Protein AF-A0A2G5BEL2-F1 (afdb_monomer_lite)

Secondary structure (DSSP, 8-state):
-HHHHHHHHHHHHHHHHHHHTSS-HHHHHHHHHHHHHHHHHHHHHHS--TTTTTT-HHHHSHHHHHHHHHHHHHHH--SSHHHHHHHHHHHHHHHHHHH-

pLDDT: mean 77.18, std 7.38, range [58.62, 89.56]

Organism: Coemansia reversa (strain ATCC 12441 / NRRL 1564) (NCBI:txid763665)

Structure (mmCIF, N/CA/C/O backbone):
data_AF-A0A2G5BEL2-F1
#
_entry.id   AF-A0A2G5BEL2-F1
#
loop_
_atom_site.group_PDB
_atom_site.id
_atom_site.type_symbol
_atom_site.label_atom_id
_atom_site.label_alt_id
_atom_site.label_comp_id
_atom_site.label_asym_id
_atom_site.label_entity_id
_atom_site.label_seq_id
_atom_site.pdbx_PDB_ins_code
_atom_site.Cartn_x
_atom_site.Cartn_y
_atom_site.Cartn_z
_atom_site.occupancy
_atom_site.B_iso_or_equiv
_atom_site.auth_seq_id
_atom_site.auth_comp_id
_atom_site.auth_asym_id
_atom_site.auth_atom_id
_atom_site.pdbx_PDB_model_num
ATOM 1 N N . PHE A 1 1 ? -12.715 -10.509 6.269 1.00 58.62 1 PHE A N 1
ATOM 2 C CA . PHE A 1 1 ? -12.057 -9.192 6.120 1.00 58.62 1 PHE A CA 1
ATOM 3 C C . PHE A 1 1 ? -10.574 -9.228 6.444 1.00 58.62 1 PHE A C 1
ATOM 5 O O . PHE A 1 1 ? -9.792 -8.831 5.591 1.00 58.62 1 PHE A O 1
ATOM 12 N N . ARG A 1 2 ? -10.165 -9.769 7.602 1.00 66.31 2 ARG A N 1
ATOM 13 C CA . ARG A 1 2 ? -8.740 -9.863 7.974 1.00 66.31 2 ARG A CA 1
ATOM 14 C C . ARG A 1 2 ? -7.872 -10.591 6.938 1.00 66.31 2 ARG A C 1
ATOM 16 O O . ARG A 1 2 ? -6.841 -10.097 6.500 1.00 66.31 2 ARG A O 1
ATOM 23 N N . LEU A 1 3 ? -8.365 -11.741 6.475 1.00 68.38 3 LEU A N 1
ATOM 24 C CA . LEU A 1 3 ? -7.668 -12.618 5.529 1.00 68.38 3 LEU A CA 1
ATOM 25 C C . LEU A 1 3 ? -7.477 -11.966 4.150 1.00 68.38 3 LEU A C 1
ATOM 27 O O . LEU A 1 3 ? -6.398 -12.043 3.578 1.00 68.38 3 LEU A O 1
ATOM 31 N N . THR A 1 4 ? -8.487 -11.255 3.644 1.00 70.12 4 THR A N 1
ATOM 32 C CA . THR A 1 4 ? -8.401 -10.562 2.351 1.00 70.12 4 THR A CA 1
ATOM 33 C C . THR A 1 4 ? -7.410 -9.399 2.396 1.00 70.12 4 THR A C 1
ATOM 35 O O . THR A 1 4 ? -6.641 -9.232 1.456 1.00 70.12 4 THR A O 1
ATOM 38 N N . ASN A 1 5 ? -7.356 -8.645 3.501 1.00 75.88 5 ASN A N 1
ATOM 39 C CA . ASN A 1 5 ? -6.356 -7.583 3.672 1.00 75.88 5 ASN A CA 1
ATOM 40 C C . ASN A 1 5 ? -4.934 -8.144 3.678 1.00 75.88 5 ASN A C 1
ATOM 42 O O . ASN A 1 5 ? -4.052 -7.589 3.029 1.00 75.88 5 ASN A O 1
ATOM 46 N N . LEU A 1 6 ? -4.729 -9.272 4.362 1.00 79.19 6 LEU A N 1
ATOM 47 C CA . LEU A 1 6 ? -3.438 -9.948 4.394 1.00 79.19 6 LEU A CA 1
ATOM 48 C C . LEU A 1 6 ? -3.016 -10.413 2.991 1.00 79.19 6 LEU A C 1
ATOM 50 O O . LEU A 1 6 ? -1.869 -10.216 2.602 1.00 79.19 6 LEU A O 1
ATOM 54 N N . VAL A 1 7 ? -3.951 -10.958 2.205 1.00 80.75 7 VAL A N 1
ATOM 55 C CA . VAL A 1 7 ? -3.699 -11.359 0.810 1.00 80.75 7 VAL A CA 1
ATOM 56 C C . VAL A 1 7 ? -3.273 -10.161 -0.041 1.00 80.75 7 VAL A C 1
ATOM 58 O O . VAL A 1 7 ? -2.282 -10.256 -0.761 1.00 80.75 7 VAL A O 1
ATOM 61 N N . VAL A 1 8 ? -3.964 -9.021 0.063 1.00 79.56 8 VAL A N 1
ATOM 62 C CA . VAL A 1 8 ? -3.600 -7.810 -0.693 1.00 79.56 8 VAL A CA 1
ATOM 63 C C . VAL A 1 8 ? -2.239 -7.266 -0.249 1.00 79.56 8 VAL A C 1
ATOM 65 O O . VAL A 1 8 ? -1.434 -6.876 -1.091 1.00 79.56 8 VAL A O 1
ATOM 68 N N . ALA A 1 9 ? -1.940 -7.282 1.050 1.00 82.62 9 ALA A N 1
ATOM 69 C CA . ALA A 1 9 ? -0.649 -6.830 1.562 1.00 82.62 9 ALA A CA 1
ATOM 70 C C . ALA A 1 9 ? 0.516 -7.714 1.087 1.00 82.62 9 ALA A C 1
ATOM 72 O O . ALA A 1 9 ? 1.560 -7.198 0.688 1.00 82.62 9 ALA A O 1
ATOM 73 N N . VAL A 1 10 ? 0.327 -9.036 1.048 1.00 84.06 10 VAL A N 1
ATOM 74 C CA . VAL A 1 10 ? 1.315 -9.962 0.473 1.00 84.06 10 VAL A CA 1
ATOM 75 C C . VAL A 1 10 ? 1.484 -9.710 -1.025 1.00 84.06 10 VAL A C 1
ATOM 77 O O . VAL A 1 10 ? 2.615 -9.666 -1.503 1.00 84.06 10 VAL A O 1
ATOM 80 N N . LEU A 1 11 ? 0.392 -9.483 -1.763 1.00 82.44 11 LEU A N 1
ATOM 81 C CA . LEU A 1 11 ? 0.454 -9.151 -3.190 1.00 82.44 11 LEU A CA 1
ATOM 82 C C . LEU A 1 11 ? 1.248 -7.864 -3.453 1.00 82.44 11 LEU A C 1
ATOM 84 O O . LEU A 1 11 ? 2.057 -7.858 -4.378 1.00 82.44 11 LEU A O 1
ATOM 88 N N . MET A 1 12 ? 1.086 -6.827 -2.620 1.00 81.56 12 MET A N 1
ATOM 89 C CA . MET A 1 12 ? 1.878 -5.589 -2.707 1.00 81.56 12 MET A CA 1
ATOM 90 C C . MET A 1 12 ? 3.379 -5.834 -2.478 1.00 81.56 12 MET A C 1
ATOM 92 O O . MET A 1 12 ? 4.226 -5.268 -3.163 1.00 81.56 12 MET A O 1
ATOM 96 N N . ILE A 1 13 ? 3.744 -6.702 -1.532 1.00 83.56 13 ILE A N 1
ATOM 97 C CA . ILE A 1 13 ? 5.159 -7.021 -1.277 1.00 83.56 13 ILE A CA 1
ATOM 98 C C . ILE A 1 13 ? 5.746 -7.834 -2.437 1.00 83.56 13 ILE A C 1
ATOM 100 O O . ILE A 1 13 ? 6.879 -7.598 -2.858 1.00 83.56 13 ILE A O 1
ATOM 104 N N . VAL A 1 14 ? 4.975 -8.777 -2.984 1.00 83.00 14 VAL A N 1
ATOM 105 C CA . VAL A 1 14 ? 5.398 -9.579 -4.139 1.00 83.00 14 VAL A CA 1
ATOM 106 C C . VAL A 1 14 ? 5.583 -8.700 -5.376 1.00 83.00 14 VAL A C 1
ATOM 108 O O . VAL A 1 14 ? 6.594 -8.850 -6.064 1.00 83.00 14 VAL A O 1
ATOM 111 N N . SER A 1 15 ? 4.671 -7.759 -5.650 1.00 76.19 15 SER A N 1
ATOM 112 C CA . SER A 1 15 ? 4.820 -6.827 -6.774 1.00 76.19 15 SER A CA 1
ATOM 113 C C . SER A 1 15 ? 6.069 -5.957 -6.630 1.00 76.19 15 SER A C 1
ATOM 115 O O . SER A 1 15 ? 6.818 -5.808 -7.601 1.00 76.19 15 SER A O 1
ATOM 117 N N . ALA A 1 16 ? 6.376 -5.495 -5.418 1.00 78.88 16 ALA A N 1
ATOM 118 C CA . ALA A 1 16 ? 7.544 -4.665 -5.153 1.00 78.88 16 ALA A CA 1
ATOM 119 C C . ALA A 1 16 ? 8.884 -5.349 -5.466 1.00 78.88 16 ALA A C 1
ATOM 121 O O . ALA A 1 16 ? 9.799 -4.710 -5.994 1.00 78.88 16 ALA A O 1
ATOM 122 N N . ILE A 1 17 ? 9.000 -6.654 -5.192 1.00 76.31 17 ILE A N 1
ATOM 123 C CA . ILE A 1 17 ? 10.206 -7.438 -5.514 1.00 76.31 17 ILE A CA 1
ATOM 124 C C . ILE A 1 17 ? 10.450 -7.434 -7.026 1.00 76.31 17 ILE A C 1
ATOM 126 O O . ILE A 1 17 ? 11.589 -7.297 -7.476 1.00 76.31 17 ILE A O 1
ATOM 130 N N . VAL A 1 18 ? 9.383 -7.511 -7.826 1.00 71.81 18 VAL A N 1
ATOM 131 C CA . VAL A 1 18 ? 9.499 -7.414 -9.284 1.00 71.81 18 VAL A CA 1
ATOM 132 C C . VAL A 1 18 ? 9.914 -5.995 -9.691 1.00 71.81 18 VAL A C 1
ATOM 134 O O . VAL A 1 18 ? 10.755 -5.850 -10.581 1.00 71.81 18 VAL A O 1
ATOM 137 N N . PHE A 1 19 ? 9.427 -4.952 -9.003 1.00 69.88 19 PHE A N 1
ATOM 138 C CA . PHE A 1 19 ? 9.833 -3.566 -9.273 1.00 69.88 19 PHE A CA 1
ATOM 139 C C . PHE A 1 19 ? 11.312 -3.278 -9.066 1.00 69.88 19 PHE A C 1
ATOM 141 O O . PHE A 1 19 ? 11.901 -2.519 -9.844 1.00 69.88 19 PHE A O 1
ATOM 148 N N . PHE A 1 20 ? 11.927 -3.953 -8.100 1.00 65.75 20 PHE A N 1
ATOM 149 C CA . PHE A 1 20 ? 13.351 -3.824 -7.810 1.00 65.75 20 PHE A CA 1
ATOM 150 C C . PHE A 1 20 ? 14.258 -4.342 -8.938 1.00 65.75 20 PHE A C 1
ATOM 152 O O . PHE A 1 20 ? 15.411 -3.936 -9.052 1.00 65.75 20 PHE A O 1
ATOM 159 N N . THR A 1 21 ? 13.734 -5.190 -9.828 1.00 67.19 21 THR A N 1
ATOM 160 C CA . THR A 1 21 ? 14.482 -5.713 -10.984 1.00 67.19 21 THR A CA 1
ATOM 161 C C . THR A 1 21 ? 14.552 -4.740 -12.173 1.00 67.19 21 THR A C 1
ATOM 163 O O . THR A 1 21 ? 15.138 -5.067 -13.208 1.00 67.19 21 THR A O 1
ATOM 166 N N . TRP A 1 22 ? 13.968 -3.536 -12.069 1.00 64.31 22 TRP A N 1
ATOM 167 C CA . TRP A 1 22 ? 13.955 -2.551 -13.157 1.00 64.31 22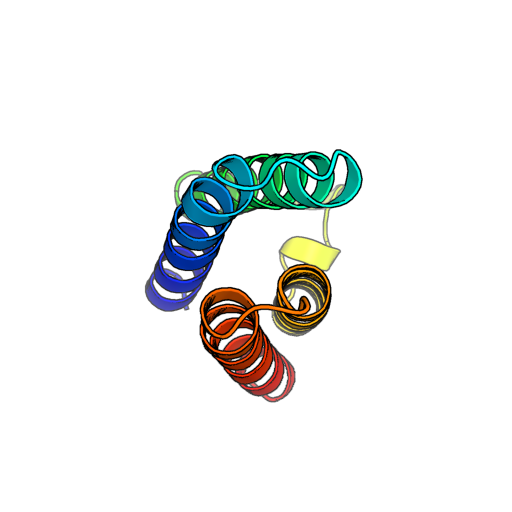 TRP A CA 1
ATOM 168 C C . TRP A 1 22 ? 14.885 -1.356 -12.919 1.00 64.31 22 TRP A C 1
ATOM 170 O O . TRP A 1 22 ? 14.778 -0.643 -11.932 1.00 64.31 22 TRP A O 1
ATOM 180 N N . SER A 1 23 ? 15.724 -1.065 -13.922 1.00 62.50 23 SER A N 1
ATOM 181 C CA . SER A 1 23 ? 16.744 0.003 -13.938 1.00 62.50 23 SER A CA 1
ATOM 182 C C . SER A 1 23 ? 16.199 1.448 -13.962 1.00 62.50 23 SER A C 1
ATOM 184 O O . SER A 1 23 ? 16.962 2.388 -14.172 1.00 62.50 23 SER A O 1
ATOM 186 N N . ASN A 1 24 ? 14.890 1.651 -13.776 1.00 77.62 24 ASN A N 1
ATOM 187 C CA . ASN A 1 24 ? 14.278 2.982 -13.761 1.00 77.62 24 ASN A CA 1
ATOM 188 C C . ASN A 1 24 ? 14.058 3.434 -12.319 1.00 77.62 24 ASN A C 1
ATOM 190 O O . ASN A 1 24 ? 13.255 2.840 -11.602 1.00 77.62 24 ASN A O 1
ATOM 194 N N . PHE A 1 25 ? 14.697 4.537 -11.928 1.00 77.56 25 PHE A N 1
ATOM 195 C CA . PHE A 1 25 ? 14.621 5.098 -10.575 1.00 77.56 25 PHE A CA 1
ATOM 196 C C . PHE A 1 25 ? 13.178 5.315 -10.084 1.00 77.56 25 PHE A C 1
ATOM 198 O O . PHE A 1 25 ? 12.846 4.968 -8.954 1.00 77.56 25 PHE A O 1
ATOM 205 N N . GLY A 1 26 ? 12.280 5.786 -10.958 1.00 81.06 26 GLY A N 1
ATOM 206 C CA . GLY A 1 26 ? 10.864 5.961 -10.612 1.00 81.06 26 GLY A CA 1
ATOM 207 C C . GLY A 1 26 ? 10.152 4.655 -10.235 1.00 81.06 26 GLY A C 1
ATOM 208 O O . GLY A 1 26 ? 9.302 4.649 -9.353 1.00 81.06 26 GLY A O 1
ATOM 209 N N . ARG A 1 27 ? 10.530 3.524 -10.842 1.00 79.00 27 ARG A N 1
ATOM 210 C CA . ARG A 1 27 ? 9.947 2.210 -10.523 1.00 79.00 27 ARG A CA 1
ATOM 211 C C . ARG A 1 27 ? 10.473 1.647 -9.214 1.00 79.00 27 ARG A C 1
ATOM 213 O O . ARG A 1 27 ? 9.711 1.038 -8.473 1.00 79.00 27 ARG A O 1
ATOM 220 N N . ILE A 1 28 ? 11.746 1.895 -8.925 1.00 81.50 28 ILE A N 1
ATOM 221 C CA . ILE A 1 28 ? 12.350 1.537 -7.642 1.00 81.50 28 ILE A CA 1
ATOM 222 C C . ILE A 1 28 ? 11.623 2.280 -6.514 1.00 81.50 28 ILE A C 1
ATOM 224 O O . ILE A 1 28 ? 11.259 1.659 -5.522 1.00 81.50 28 ILE A O 1
ATOM 228 N N . MET A 1 29 ? 11.318 3.570 -6.701 1.00 84.69 29 MET A N 1
ATOM 229 C CA . MET A 1 29 ? 10.530 4.348 -5.736 1.00 84.69 29 MET A CA 1
ATOM 230 C C . MET A 1 29 ? 9.137 3.757 -5.499 1.00 84.69 29 MET A C 1
ATOM 232 O O . MET A 1 29 ? 8.746 3.584 -4.348 1.00 84.69 29 MET A O 1
ATOM 236 N N . VAL A 1 30 ? 8.411 3.385 -6.559 1.00 84.44 30 VAL A N 1
ATOM 237 C CA . VAL A 1 30 ? 7.104 2.714 -6.421 1.00 84.44 30 VAL A CA 1
ATOM 238 C C . VAL A 1 30 ? 7.230 1.407 -5.633 1.00 84.44 30 VAL A C 1
ATOM 240 O O . VAL A 1 30 ? 6.447 1.183 -4.715 1.00 84.44 30 VAL A O 1
ATOM 243 N N . GLY A 1 31 ? 8.251 0.592 -5.915 1.00 84.25 31 GLY A N 1
ATOM 244 C CA . GLY A 1 31 ? 8.509 -0.640 -5.162 1.00 84.25 31 GLY A CA 1
ATOM 245 C C . GLY A 1 31 ? 8.793 -0.391 -3.676 1.00 84.25 31 GLY A C 1
ATOM 246 O O . GLY A 1 31 ? 8.284 -1.109 -2.819 1.00 84.25 31 GLY A O 1
ATOM 247 N N . VAL A 1 32 ? 9.547 0.661 -3.339 1.00 87.06 32 VAL A N 1
ATOM 248 C CA . VAL A 1 32 ? 9.786 1.049 -1.938 1.00 87.06 32 VAL A CA 1
ATOM 249 C C . VAL A 1 32 ? 8.479 1.448 -1.246 1.00 87.06 32 VAL A C 1
ATOM 251 O O . VAL A 1 32 ? 8.226 0.998 -0.127 1.00 87.06 32 VAL A O 1
ATOM 254 N N . PHE A 1 33 ? 7.620 2.231 -1.905 1.00 86.25 33 PHE A N 1
ATOM 255 C CA . PHE A 1 33 ? 6.307 2.581 -1.356 1.00 86.25 33 PHE A CA 1
ATOM 256 C C . PHE A 1 33 ? 5.418 1.346 -1.160 1.00 86.25 33 PHE A C 1
ATOM 258 O O . PHE A 1 33 ? 4.811 1.208 -0.100 1.00 86.25 33 PHE A O 1
ATOM 265 N N . GLU A 1 34 ? 5.381 0.420 -2.121 1.00 86.19 34 GLU A N 1
ATOM 266 C CA . GLU A 1 34 ? 4.636 -0.841 -1.995 1.00 86.19 34 GLU A CA 1
ATOM 267 C C . GLU A 1 34 ? 5.098 -1.688 -0.803 1.00 86.19 34 GLU A C 1
ATOM 269 O O . GLU A 1 34 ? 4.257 -2.224 -0.082 1.00 86.19 34 GLU A O 1
ATOM 274 N N . ILE A 1 35 ? 6.406 -1.760 -0.531 1.00 88.25 35 ILE A N 1
ATOM 275 C CA . ILE A 1 35 ? 6.936 -2.487 0.636 1.00 88.25 35 ILE A CA 1
ATOM 276 C C . ILE A 1 35 ? 6.520 -1.806 1.937 1.00 88.25 35 ILE A C 1
ATOM 278 O O . ILE A 1 35 ? 6.010 -2.473 2.837 1.00 88.25 35 ILE A O 1
ATOM 282 N N . ILE A 1 36 ? 6.721 -0.490 2.046 1.00 89.56 36 ILE A N 1
ATOM 283 C CA . ILE A 1 36 ? 6.404 0.261 3.268 1.00 89.56 36 ILE A CA 1
ATOM 284 C C . ILE A 1 36 ? 4.915 0.127 3.590 1.00 89.56 36 ILE A C 1
ATOM 286 O O . ILE A 1 36 ? 4.550 -0.221 4.714 1.00 89.56 36 ILE A O 1
ATOM 290 N N . PHE A 1 37 ? 4.051 0.350 2.600 1.00 86.75 37 PHE A N 1
ATOM 291 C CA . PHE A 1 37 ? 2.609 0.262 2.792 1.00 86.75 37 PHE A CA 1
ATOM 292 C C . PHE A 1 37 ? 2.113 -1.177 2.960 1.00 86.75 37 PHE A C 1
ATOM 294 O O . PHE A 1 37 ? 1.201 -1.406 3.754 1.00 86.75 37 PHE A O 1
ATOM 301 N N . GLY A 1 38 ? 2.729 -2.156 2.295 1.00 86.69 38 GLY A N 1
ATOM 302 C CA . GLY A 1 38 ? 2.439 -3.575 2.503 1.00 86.69 38 GLY A CA 1
ATOM 303 C C . GLY A 1 38 ? 2.732 -4.013 3.940 1.00 86.69 38 GLY A C 1
ATOM 304 O O . GLY A 1 38 ? 1.870 -4.601 4.594 1.00 86.69 38 GLY A O 1
ATOM 305 N N . ILE A 1 39 ? 3.904 -3.654 4.474 1.00 87.25 39 ILE A N 1
ATOM 306 C CA . ILE A 1 39 ? 4.269 -3.919 5.874 1.00 87.25 39 ILE A CA 1
ATOM 307 C C . ILE A 1 39 ? 3.305 -3.204 6.820 1.00 87.25 39 ILE A C 1
ATOM 309 O O . ILE A 1 39 ? 2.801 -3.820 7.756 1.00 87.25 39 ILE A O 1
ATOM 313 N N . TRP A 1 40 ? 3.000 -1.932 6.560 1.00 85.06 40 TRP A N 1
ATOM 314 C CA . TRP A 1 40 ? 2.070 -1.154 7.379 1.00 85.06 40 TRP A CA 1
ATOM 315 C C . TRP A 1 40 ? 0.684 -1.808 7.464 1.00 85.06 40 TRP A C 1
ATOM 317 O O . TRP A 1 40 ? 0.109 -1.919 8.547 1.00 85.06 40 TRP A O 1
ATOM 327 N N . MET A 1 41 ? 0.168 -2.314 6.340 1.00 83.06 41 MET A N 1
ATOM 328 C CA . MET A 1 41 ? -1.110 -3.029 6.301 1.00 83.06 41 MET A CA 1
ATOM 329 C C . MET A 1 41 ? -1.072 -4.347 7.079 1.00 83.06 41 MET A C 1
ATOM 331 O O . MET A 1 41 ? -2.029 -4.657 7.787 1.00 83.06 41 MET A O 1
ATOM 335 N N . ILE A 1 42 ? 0.034 -5.096 7.008 1.00 83.94 42 ILE A N 1
ATOM 336 C CA . ILE A 1 42 ? 0.228 -6.301 7.830 1.00 83.94 42 ILE A CA 1
ATOM 337 C C . ILE A 1 42 ? 0.251 -5.933 9.316 1.00 83.94 42 ILE A C 1
ATOM 339 O O . ILE A 1 42 ? -0.385 -6.611 10.121 1.00 83.94 42 ILE A O 1
ATOM 343 N N . MET A 1 43 ? 0.945 -4.853 9.687 1.00 82.81 43 MET A N 1
ATOM 344 C CA . MET A 1 43 ? 1.032 -4.417 11.081 1.00 82.81 43 MET A CA 1
ATOM 345 C C . MET A 1 43 ? -0.329 -4.003 11.641 1.00 82.81 43 MET A C 1
ATOM 347 O O . MET A 1 43 ? -0.668 -4.435 12.736 1.00 82.81 43 MET A O 1
ATOM 351 N N . ILE A 1 44 ? -1.129 -3.234 10.897 1.00 78.88 44 ILE A N 1
ATOM 352 C CA . ILE A 1 44 ? -2.483 -2.838 11.329 1.00 78.88 44 ILE A CA 1
ATOM 353 C C . ILE A 1 44 ? -3.400 -4.051 11.530 1.00 78.88 44 ILE A C 1
ATOM 355 O O . ILE A 1 44 ? -4.302 -4.010 12.363 1.00 78.88 44 ILE A O 1
ATOM 359 N N . GLU A 1 45 ? -3.216 -5.112 10.746 1.00 78.94 45 GLU A N 1
ATOM 360 C CA . GLU A 1 45 ? -4.088 -6.286 10.792 1.00 78.94 45 GLU A CA 1
ATOM 361 C C . GLU A 1 45 ? -3.666 -7.304 11.863 1.00 78.94 45 GLU A C 1
ATOM 363 O O . GLU A 1 45 ? -4.523 -7.935 12.480 1.00 78.94 45 GLU A O 1
ATOM 368 N N . LEU A 1 46 ? -2.358 -7.474 12.091 1.00 78.88 46 LEU A N 1
ATOM 369 C CA . LEU A 1 46 ? -1.826 -8.394 13.106 1.00 78.88 46 LEU A CA 1
ATOM 370 C C . LEU A 1 46 ? -1.778 -7.776 14.503 1.00 78.88 46 LEU A C 1
ATOM 372 O O . LEU A 1 46 ? -1.902 -8.493 15.496 1.00 78.88 46 LEU A O 1
ATOM 376 N N . PHE A 1 47 ? -1.602 -6.461 14.588 1.00 73.81 47 PHE A N 1
ATOM 377 C CA . PHE A 1 47 ? -1.618 -5.730 15.841 1.00 73.81 47 PHE A CA 1
ATOM 378 C C . PHE A 1 47 ? -2.859 -4.841 15.852 1.00 73.81 47 PHE A C 1
ATOM 380 O O . PHE A 1 47 ? -2.893 -3.810 15.184 1.00 73.81 47 PHE A O 1
ATOM 387 N N . ASP A 1 48 ? -3.872 -5.214 16.637 1.00 68.06 48 ASP A N 1
ATOM 388 C CA . ASP A 1 48 ? -5.020 -4.347 16.930 1.00 68.06 48 ASP A CA 1
ATOM 389 C C . ASP A 1 48 ? -4.528 -3.142 17.771 1.00 68.06 48 ASP A C 1
ATOM 391 O O . ASP A 1 48 ? -4.635 -3.100 18.999 1.00 68.06 48 ASP A O 1
ATOM 395 N N . MET A 1 49 ? -3.910 -2.158 17.106 1.00 62.81 49 MET A N 1
ATOM 396 C CA . MET A 1 49 ? -3.331 -0.962 17.721 1.00 62.81 49 MET A CA 1
ATOM 397 C C . MET A 1 49 ? -4.419 0.081 17.987 1.00 62.81 49 MET A C 1
ATOM 399 O O . MET A 1 49 ? -4.516 1.104 17.308 1.00 62.81 49 MET A O 1
ATOM 403 N N . SER A 1 50 ? -5.235 -0.175 19.012 1.00 64.25 50 SER A N 1
ATOM 404 C CA . SER A 1 50 ? -6.344 0.694 19.445 1.00 64.25 50 SER A CA 1
ATOM 405 C C . SER A 1 50 ? -5.924 2.139 19.775 1.00 64.25 50 SER A C 1
ATOM 407 O O . SER A 1 50 ? -6.733 3.063 19.682 1.00 64.25 50 SER A O 1
ATOM 409 N N . TRP A 1 51 ? -4.647 2.358 20.087 1.00 67.62 51 TRP A N 1
ATOM 410 C CA . TRP A 1 51 ? -4.041 3.659 20.372 1.00 67.62 51 TRP A CA 1
ATOM 411 C C . TRP A 1 51 ? -3.749 4.504 19.116 1.00 67.62 51 TRP A C 1
ATOM 413 O O . TRP A 1 51 ? -3.703 5.728 19.210 1.00 67.62 51 TRP A O 1
ATOM 423 N N . PHE A 1 52 ? -3.618 3.887 17.933 1.00 66.31 52 PHE A N 1
ATOM 424 C CA . PHE A 1 52 ? -3.367 4.584 16.657 1.00 66.31 52 PHE A CA 1
ATOM 425 C C . PHE A 1 52 ? -4.642 4.909 15.864 1.00 66.31 52 PHE A C 1
ATOM 427 O O . PHE A 1 52 ? -4.623 5.739 14.950 1.00 66.31 52 PHE A O 1
ATOM 434 N N . THR A 1 53 ? -5.767 4.298 16.235 1.00 64.69 53 THR A N 1
ATOM 435 C CA . THR A 1 53 ? -7.085 4.470 15.606 1.00 64.69 53 THR A CA 1
ATOM 436 C C . THR A 1 53 ? -7.532 5.924 15.393 1.00 64.69 53 THR A C 1
ATOM 438 O O . THR A 1 53 ? -8.024 6.218 14.301 1.00 64.69 53 THR A O 1
ATOM 441 N N . PRO A 1 54 ? -7.367 6.860 16.354 1.00 67.44 54 PRO A N 1
ATOM 442 C CA . PRO A 1 54 ? -7.810 8.241 16.150 1.00 67.44 54 PRO A CA 1
ATOM 443 C C . PRO A 1 54 ? -6.962 9.013 15.129 1.00 67.44 54 PRO A C 1
ATOM 445 O O . PRO A 1 54 ? -7.465 9.956 14.526 1.00 67.44 54 PRO A O 1
ATOM 448 N N . TYR A 1 55 ? -5.713 8.607 14.882 1.00 69.19 55 TYR A N 1
ATOM 449 C CA . TYR A 1 55 ? -4.814 9.300 13.951 1.00 69.19 55 TYR A CA 1
ATOM 450 C C . TYR A 1 55 ? -4.979 8.848 12.497 1.00 69.19 55 TYR A C 1
ATOM 452 O O . TYR A 1 55 ? -4.652 9.598 11.581 1.00 69.19 55 TYR A O 1
ATOM 460 N N . VAL A 1 56 ? -5.491 7.635 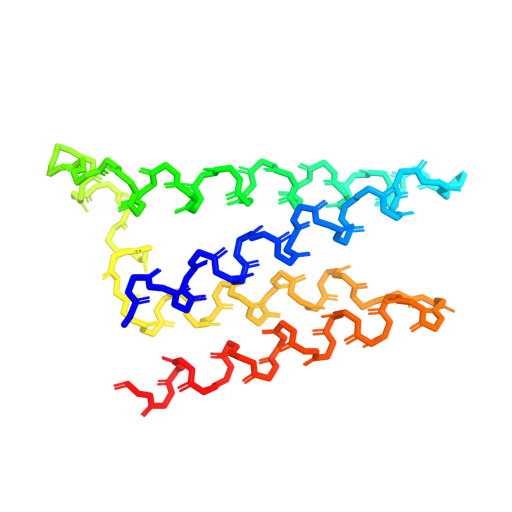12.261 1.00 65.88 56 VAL A N 1
ATOM 461 C CA . VAL A 1 56 ? -5.586 7.048 10.912 1.00 65.88 56 VAL A CA 1
ATOM 462 C C . VAL A 1 56 ? -6.980 6.479 10.648 1.00 65.88 56 VAL A C 1
ATOM 464 O O . VAL A 1 56 ? -7.137 5.375 10.131 1.00 65.88 56 VAL A O 1
ATOM 467 N N . GLN A 1 57 ? -8.024 7.245 10.975 1.00 68.69 57 GLN A N 1
ATOM 468 C CA . GLN A 1 57 ? -9.429 6.829 10.810 1.00 68.69 57 GLN A CA 1
ATOM 469 C C . GLN A 1 57 ? -9.757 6.351 9.380 1.00 68.69 57 GLN A C 1
ATOM 471 O O . GLN A 1 57 ? -10.584 5.458 9.177 1.00 68.69 57 GLN A O 1
ATOM 476 N N . PHE A 1 58 ? -9.045 6.890 8.386 1.00 72.94 58 PHE A N 1
ATOM 477 C CA . PHE A 1 58 ? -9.135 6.487 6.984 1.00 72.94 58 PHE A CA 1
ATOM 478 C C . PHE A 1 58 ? -8.743 5.019 6.750 1.00 72.94 58 PHE A C 1
ATOM 480 O O . PHE A 1 58 ? -9.468 4.293 6.073 1.00 72.94 58 PHE A O 1
ATOM 487 N N . MET A 1 59 ? -7.649 4.546 7.356 1.00 71.62 59 MET A N 1
ATOM 488 C CA . MET A 1 59 ? -7.197 3.158 7.208 1.00 71.62 59 MET A CA 1
ATOM 489 C C . MET A 1 59 ? -7.975 2.175 8.082 1.00 71.62 59 MET A C 1
ATOM 491 O O . MET A 1 59 ? -7.795 0.978 7.917 1.00 71.62 59 MET A O 1
ATOM 495 N N . PHE A 1 60 ? -8.845 2.614 8.992 1.00 65.44 60 PHE A N 1
ATOM 496 C CA . PHE A 1 60 ? -9.728 1.713 9.752 1.00 65.44 60 PHE A CA 1
ATOM 497 C C . PHE A 1 60 ? -11.125 1.575 9.129 1.00 65.44 60 PHE A C 1
ATOM 499 O O . PHE A 1 60 ? -11.872 0.666 9.485 1.00 65.44 60 PHE A O 1
ATOM 506 N N . THR A 1 61 ? -11.457 2.413 8.145 1.00 74.88 61 THR A N 1
ATOM 507 C CA . THR A 1 61 ? -12.736 2.363 7.428 1.00 74.88 61 THR A CA 1
ATOM 508 C C . THR A 1 61 ? -12.625 1.503 6.169 1.00 74.88 61 THR A C 1
ATOM 510 O O . THR A 1 61 ? -11.643 1.587 5.431 1.00 74.88 61 THR A O 1
ATOM 513 N N . TRP A 1 62 ? -13.657 0.705 5.878 1.00 69.88 62 TRP A N 1
ATOM 514 C CA . TRP A 1 62 ? -13.666 -0.242 4.753 1.00 69.88 62 TRP A CA 1
ATOM 515 C C . TRP A 1 62 ? -13.496 0.470 3.403 1.00 69.88 62 TRP A C 1
ATOM 517 O O . TRP A 1 62 ? -12.611 0.126 2.620 1.00 69.88 62 TRP A O 1
ATOM 527 N N . ARG A 1 63 ? -14.231 1.572 3.209 1.00 76.50 63 ARG A N 1
ATOM 528 C CA . ARG A 1 63 ? -14.126 2.436 2.023 1.00 76.50 63 ARG A CA 1
ATOM 529 C C . ARG A 1 63 ? -12.749 3.083 1.862 1.00 76.50 63 ARG A C 1
ATOM 531 O O . ARG A 1 63 ? -12.266 3.211 0.742 1.00 76.50 63 ARG A O 1
ATOM 538 N N . GLY A 1 64 ? -12.109 3.479 2.965 1.00 78.62 64 GLY A N 1
ATOM 539 C CA . GLY A 1 64 ? -10.787 4.108 2.928 1.00 78.62 64 GLY A CA 1
ATOM 540 C C . GLY A 1 64 ? -9.691 3.127 2.510 1.00 78.62 64 GLY A C 1
ATOM 541 O O . GLY A 1 64 ? -8.876 3.445 1.646 1.00 78.62 64 GLY A O 1
ATOM 542 N N . ARG A 1 65 ? -9.737 1.888 3.023 1.00 80.44 65 ARG A N 1
ATOM 543 C CA . ARG A 1 65 ? -8.848 0.793 2.585 1.00 80.44 65 ARG A CA 1
ATOM 544 C C . ARG A 1 65 ? -9.038 0.459 1.107 1.00 80.44 65 ARG A C 1
ATOM 546 O O . ARG A 1 65 ? -8.055 0.348 0.384 1.00 80.44 65 ARG A O 1
ATOM 553 N N . GLY A 1 66 ? -10.288 0.342 0.656 1.00 81.81 66 GLY A N 1
ATOM 554 C CA . GLY A 1 66 ? -10.596 0.075 -0.749 1.00 81.81 66 GLY A CA 1
ATOM 555 C C . GLY A 1 66 ? -10.027 1.143 -1.685 1.00 81.81 66 GLY A C 1
ATOM 556 O O . GLY A 1 66 ? -9.342 0.813 -2.652 1.00 81.81 66 GLY A O 1
ATOM 557 N N . LEU A 1 67 ? -10.210 2.425 -1.346 1.00 84.50 67 LEU A N 1
ATOM 558 C CA . LEU A 1 67 ? -9.642 3.541 -2.109 1.00 84.50 67 LEU A CA 1
ATOM 559 C C . LEU A 1 67 ? -8.105 3.505 -2.127 1.00 84.50 67 LEU A C 1
ATOM 561 O O . LEU A 1 67 ? -7.487 3.743 -3.164 1.00 84.50 67 LEU A O 1
ATOM 565 N N . PHE A 1 68 ? -7.491 3.167 -0.992 1.00 85.19 68 PHE A N 1
ATOM 566 C CA . PHE A 1 68 ? -6.044 3.024 -0.878 1.00 85.19 68 PHE A CA 1
ATOM 567 C C . PHE A 1 68 ? -5.501 1.898 -1.770 1.00 85.19 68 PHE A C 1
ATOM 569 O O . PHE A 1 68 ? -4.513 2.096 -2.472 1.00 85.19 68 PHE A O 1
ATOM 576 N N . TYR A 1 69 ? -6.171 0.743 -1.813 1.00 83.56 69 TYR A N 1
ATOM 577 C CA . TYR A 1 69 ? -5.784 -0.360 -2.695 1.00 83.56 69 TYR A CA 1
ATOM 578 C C . TYR A 1 69 ? -5.899 0.013 -4.174 1.00 83.56 69 TYR A C 1
ATOM 580 O O . TYR A 1 69 ? -4.994 -0.298 -4.944 1.00 83.56 69 TYR A O 1
ATOM 588 N N . VAL A 1 70 ? -6.957 0.728 -4.575 1.00 85.38 70 VAL A N 1
ATOM 589 C CA . VAL A 1 70 ? -7.085 1.232 -5.954 1.00 85.38 70 VAL A CA 1
ATOM 590 C C . VAL A 1 70 ? -5.935 2.179 -6.294 1.00 85.38 70 VAL A C 1
ATOM 592 O O . VAL A 1 70 ? -5.325 2.046 -7.352 1.00 85.38 70 VAL A O 1
ATOM 595 N N . PHE A 1 71 ? -5.595 3.097 -5.387 1.00 86.25 71 PHE A N 1
ATOM 596 C CA . PHE A 1 71 ? -4.478 4.018 -5.586 1.00 86.25 71 PHE A CA 1
ATOM 597 C C . PHE A 1 71 ? -3.141 3.281 -5.736 1.00 86.25 71 PHE A C 1
ATOM 599 O O . PHE A 1 71 ? -2.403 3.538 -6.687 1.00 86.25 71 PHE A O 1
ATOM 606 N N . MET A 1 72 ? -2.856 2.323 -4.850 1.00 83.69 72 MET A N 1
ATOM 607 C CA . MET A 1 72 ? -1.638 1.514 -4.922 1.00 83.69 72 MET A CA 1
ATOM 608 C C . MET A 1 72 ? -1.581 0.696 -6.211 1.00 83.69 72 MET A C 1
ATOM 610 O O . MET A 1 72 ? -0.578 0.747 -6.910 1.00 83.69 72 MET A O 1
ATOM 614 N N . GLY A 1 73 ? -2.671 0.027 -6.592 1.00 82.69 73 GLY A N 1
ATOM 615 C CA . GLY A 1 73 ? -2.711 -0.750 -7.829 1.00 82.69 73 GLY A CA 1
ATOM 616 C C . GLY A 1 73 ? -2.548 0.102 -9.097 1.00 82.69 73 GLY A C 1
ATOM 617 O O . GLY A 1 73 ? -1.971 -0.367 -10.079 1.00 82.69 73 GLY A O 1
ATOM 618 N N . CYS A 1 74 ? -2.970 1.372 -9.075 1.00 82.56 74 CYS A N 1
ATOM 619 C CA . CYS A 1 74 ? -2.665 2.330 -10.142 1.00 82.56 74 CYS A CA 1
ATOM 620 C C . CYS A 1 74 ? -1.171 2.685 -10.204 1.00 82.56 74 CYS A C 1
ATOM 622 O O . CYS A 1 74 ? -0.642 2.845 -11.301 1.00 82.56 74 CYS A O 1
ATOM 624 N N . LEU A 1 75 ? -0.476 2.780 -9.063 1.00 83.50 75 LEU A N 1
ATOM 625 C CA . LEU A 1 75 ? 0.978 2.999 -9.027 1.00 83.50 75 LEU A CA 1
ATOM 626 C C . LEU A 1 75 ? 1.750 1.783 -9.560 1.00 83.50 75 LEU A C 1
ATOM 628 O O . LEU A 1 75 ? 2.745 1.944 -10.268 1.00 83.50 75 LEU A O 1
ATOM 632 N N . THR A 1 76 ? 1.261 0.575 -9.274 1.00 79.56 76 THR A N 1
ATOM 633 C CA . THR A 1 76 ? 1.779 -0.697 -9.808 1.00 79.56 76 THR A CA 1
ATOM 634 C C . THR A 1 76 ? 1.590 -0.801 -11.333 1.00 79.56 76 THR A C 1
ATOM 636 O O . THR A 1 76 ? 2.327 -1.512 -12.025 1.00 79.56 76 THR A O 1
ATOM 639 N N . LEU A 1 77 ? 0.607 -0.100 -11.905 1.00 77.19 77 LEU A N 1
ATOM 640 C CA . LEU A 1 77 ? 0.292 -0.163 -13.330 1.00 77.19 77 LEU A CA 1
ATOM 641 C C . LEU A 1 77 ? 1.384 0.549 -14.157 1.00 77.19 77 LEU A C 1
ATOM 643 O O . LEU A 1 77 ? 1.401 1.766 -14.308 1.00 77.19 77 LEU A O 1
ATOM 647 N N . GLY A 1 78 ? 2.330 -0.209 -14.716 1.00 70.69 78 GLY A N 1
ATOM 648 C CA . GLY A 1 78 ? 3.405 0.337 -15.558 1.00 70.69 78 GLY A CA 1
ATOM 649 C C . GLY A 1 78 ? 3.644 -0.470 -16.834 1.00 70.69 78 GLY A C 1
ATOM 650 O O . GLY A 1 78 ? 3.131 -1.562 -16.976 1.00 70.69 78 GLY A O 1
ATOM 651 N N . ASN A 1 79 ? 4.499 -0.001 -17.747 1.00 63.97 79 ASN A N 1
ATOM 652 C CA . ASN A 1 79 ? 4.679 -0.512 -19.128 1.00 63.97 79 ASN A CA 1
ATOM 653 C C . ASN A 1 79 ? 5.016 -2.007 -19.364 1.00 63.97 79 ASN A C 1
ATOM 655 O O . ASN A 1 79 ? 5.223 -2.391 -20.511 1.00 63.97 79 ASN A O 1
ATOM 659 N N . LYS A 1 80 ? 5.135 -2.864 -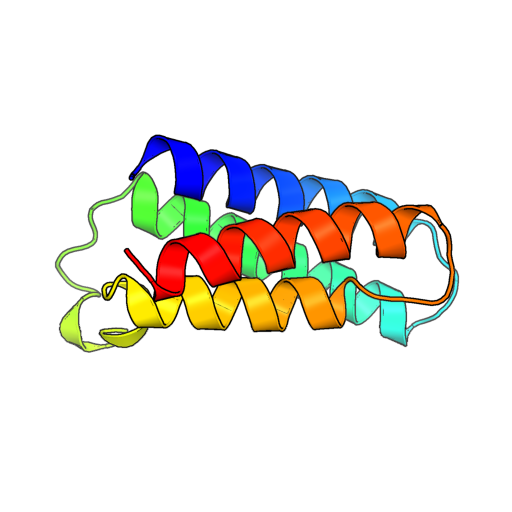18.344 1.00 67.56 80 LYS A N 1
ATOM 660 C CA . LYS A 1 80 ? 5.457 -4.291 -18.537 1.00 67.56 80 LYS A CA 1
ATOM 661 C C . LYS A 1 80 ? 4.280 -5.164 -18.121 1.00 67.56 80 LYS A C 1
ATOM 663 O O . LYS A 1 80 ? 3.606 -4.851 -17.145 1.00 67.56 80 LYS A O 1
ATOM 668 N N . THR A 1 81 ? 4.100 -6.281 -18.820 1.00 70.88 81 THR A N 1
ATOM 669 C CA . THR A 1 81 ? 3.018 -7.262 -18.619 1.00 70.88 81 THR A CA 1
ATOM 670 C C . THR A 1 81 ? 2.817 -7.659 -17.154 1.00 70.88 81 THR A C 1
ATOM 672 O O . THR A 1 81 ? 1.684 -7.697 -16.690 1.00 70.88 81 THR A O 1
ATOM 675 N N . TYR A 1 82 ? 3.896 -7.851 -16.388 1.00 71.50 82 TYR A N 1
ATOM 676 C CA . TYR A 1 82 ? 3.816 -8.170 -14.955 1.00 71.50 82 TYR A CA 1
ATOM 677 C C . TYR A 1 82 ? 3.160 -7.069 -14.104 1.00 71.50 82 TYR A C 1
ATOM 679 O O . TYR A 1 82 ? 2.394 -7.377 -13.195 1.00 71.50 82 TYR A O 1
ATOM 687 N N . GLY A 1 83 ? 3.414 -5.793 -14.416 1.00 71.88 83 GLY A N 1
ATOM 688 C CA . GLY A 1 83 ? 2.795 -4.665 -13.711 1.00 71.88 83 GLY A CA 1
ATOM 689 C C . GLY A 1 83 ? 1.311 -4.507 -14.043 1.00 71.88 83 GLY A C 1
ATOM 690 O O . GLY A 1 83 ? 0.523 -4.155 -13.173 1.00 71.88 83 GLY A O 1
ATOM 691 N N . TRP A 1 84 ? 0.909 -4.836 -15.276 1.00 76.12 84 TRP A N 1
ATOM 692 C CA . TRP A 1 84 ? -0.500 -4.790 -15.689 1.00 76.12 84 TRP A CA 1
ATOM 693 C C . TRP A 1 84 ? -1.329 -5.832 -14.948 1.00 76.12 84 TRP A C 1
ATOM 695 O O . TRP A 1 84 ? -2.399 -5.511 -14.443 1.00 76.12 84 TRP A O 1
ATOM 705 N N . VAL A 1 85 ? -0.824 -7.065 -14.849 1.00 79.62 85 VAL A N 1
ATOM 706 C CA . VAL A 1 85 ? -1.546 -8.162 -14.191 1.00 79.62 85 VAL A CA 1
ATOM 707 C C . VAL A 1 85 ? -1.667 -7.908 -12.689 1.00 79.62 85 VAL A C 1
ATOM 709 O O . VAL A 1 85 ? -2.772 -7.950 -12.155 1.00 79.62 85 VAL A O 1
ATOM 712 N N . MET A 1 86 ? -0.557 -7.597 -12.012 1.00 76.44 86 MET A N 1
ATOM 713 C CA . MET A 1 86 ? -0.577 -7.384 -10.561 1.00 76.44 86 MET A CA 1
ATOM 714 C C . MET A 1 86 ? -1.369 -6.131 -10.178 1.00 76.44 86 MET A C 1
ATOM 716 O O . MET A 1 86 ? -2.212 -6.196 -9.285 1.00 76.44 86 MET A O 1
ATOM 720 N N . GLY A 1 87 ? -1.178 -5.019 -10.897 1.00 78.50 87 GLY A N 1
ATOM 721 C CA . GLY A 1 87 ? -1.926 -3.787 -10.647 1.00 78.50 87 GLY A CA 1
ATOM 722 C C . GLY A 1 87 ? -3.428 -3.959 -10.878 1.00 78.50 87 GLY A C 1
ATOM 723 O O . GLY A 1 87 ? -4.222 -3.553 -10.034 1.00 78.50 87 GLY A O 1
ATOM 724 N N . ALA A 1 88 ? -3.842 -4.644 -11.952 1.00 82.94 88 ALA A N 1
ATOM 725 C CA . ALA A 1 88 ? -5.260 -4.888 -12.226 1.00 82.94 88 ALA A CA 1
ATOM 726 C C . ALA A 1 88 ? -5.938 -5.741 -11.141 1.00 82.94 88 ALA A C 1
ATOM 728 O O . ALA A 1 88 ? -7.070 -5.447 -10.757 1.00 82.94 88 ALA A O 1
ATOM 729 N N . ILE A 1 89 ? -5.251 -6.759 -10.611 1.00 83.19 89 ILE A N 1
ATOM 730 C CA . ILE A 1 89 ? -5.773 -7.591 -9.516 1.00 83.19 89 ILE A CA 1
ATOM 731 C C . ILE A 1 89 ? -5.965 -6.747 -8.249 1.00 83.19 89 ILE A C 1
ATOM 733 O O . ILE A 1 89 ? -7.028 -6.803 -7.630 1.00 83.19 89 ILE A O 1
ATOM 737 N N . ILE A 1 90 ? -4.970 -5.931 -7.884 1.00 82.88 90 ILE A N 1
ATOM 738 C CA . ILE A 1 90 ? -5.031 -5.074 -6.690 1.00 82.88 90 ILE A CA 1
ATOM 739 C C . ILE A 1 90 ? -6.155 -4.031 -6.828 1.00 82.88 90 ILE A C 1
ATOM 741 O O . ILE A 1 90 ? -6.934 -3.843 -5.891 1.00 82.88 90 ILE A O 1
ATOM 745 N N . ILE A 1 91 ? -6.303 -3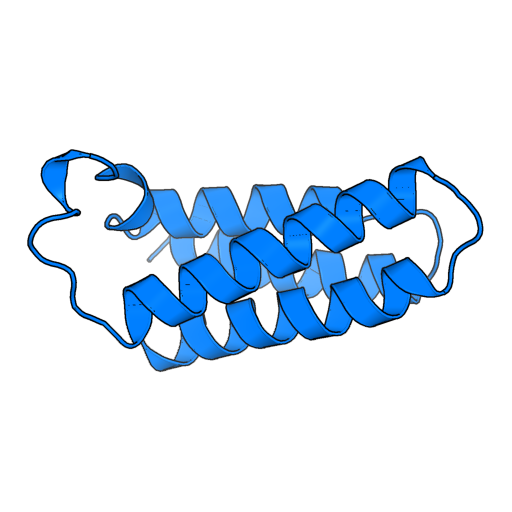.414 -8.007 1.00 84.75 91 ILE A N 1
ATOM 746 C CA . ILE A 1 91 ? -7.393 -2.467 -8.301 1.00 84.75 91 ILE A CA 1
ATOM 747 C C . ILE A 1 91 ? -8.755 -3.156 -8.197 1.00 84.75 91 ILE A C 1
ATOM 749 O O . ILE A 1 91 ? -9.660 -2.621 -7.557 1.00 84.75 91 ILE A O 1
ATOM 753 N N . ALA A 1 92 ? -8.913 -4.343 -8.790 1.00 85.06 92 ALA A N 1
ATOM 754 C CA . ALA A 1 92 ? -10.173 -5.079 -8.755 1.00 85.06 92 ALA A CA 1
ATOM 755 C C . ALA A 1 92 ? -10.596 -5.406 -7.314 1.00 85.06 92 ALA A C 1
ATOM 757 O O . ALA A 1 92 ? -11.750 -5.185 -6.945 1.00 85.06 92 ALA A O 1
ATOM 758 N N . ILE A 1 93 ? -9.657 -5.858 -6.476 1.00 82.62 93 ILE A N 1
ATOM 759 C CA . ILE A 1 93 ? -9.922 -6.122 -5.055 1.00 82.62 93 IL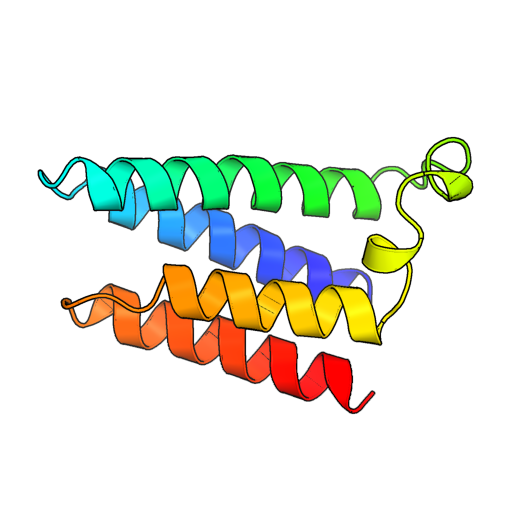E A CA 1
ATOM 760 C C . ILE A 1 93 ? -10.273 -4.824 -4.315 1.00 82.62 93 ILE A C 1
ATOM 762 O O . ILE A 1 93 ? -11.197 -4.814 -3.500 1.00 82.62 93 ILE A O 1
ATOM 766 N N . GLY A 1 94 ? -9.583 -3.722 -4.626 1.00 79.31 94 GLY A N 1
ATOM 767 C CA . GLY A 1 94 ? -9.878 -2.401 -4.076 1.00 79.31 94 GLY A CA 1
ATOM 768 C C . GLY A 1 94 ? -11.301 -1.933 -4.379 1.00 79.31 94 GLY A C 1
ATOM 769 O O . GLY A 1 94 ? -12.002 -1.498 -3.469 1.00 79.31 94 GLY A O 1
ATOM 770 N N . ILE A 1 95 ? -11.766 -2.100 -5.620 1.00 82.12 95 ILE A N 1
ATOM 771 C CA . ILE A 1 95 ? -13.134 -1.748 -6.032 1.00 82.12 95 ILE A CA 1
ATOM 772 C C . ILE A 1 95 ? -14.164 -2.582 -5.265 1.00 82.12 95 ILE A C 1
ATOM 774 O O . ILE A 1 95 ? -15.112 -2.020 -4.720 1.00 82.12 95 ILE A O 1
ATOM 778 N N . VAL A 1 96 ? -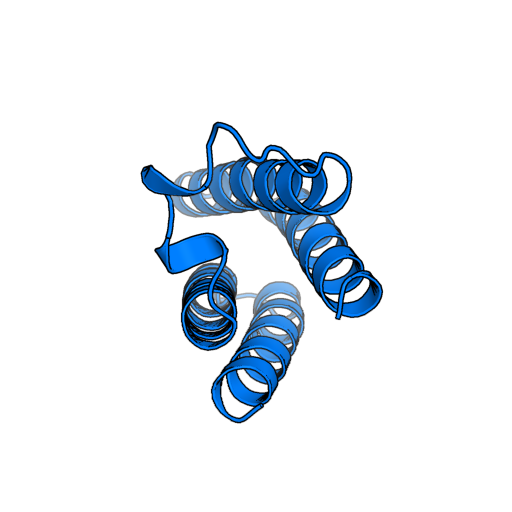13.963 -3.900 -5.159 1.00 81.94 96 VAL A N 1
ATOM 779 C CA . VAL A 1 96 ? -14.859 -4.778 -4.382 1.00 81.94 96 VAL A CA 1
ATOM 780 C C . VAL A 1 96 ? -14.950 -4.316 -2.924 1.00 81.94 96 VAL A C 1
ATOM 782 O O . VAL A 1 96 ? -16.041 -4.284 -2.363 1.00 81.94 96 VAL A O 1
ATOM 785 N N . TYR A 1 97 ? -13.833 -3.886 -2.333 1.00 74.19 97 TYR A N 1
ATOM 786 C CA . TYR A 1 97 ? -13.788 -3.355 -0.966 1.00 74.19 97 TYR A CA 1
ATOM 787 C C . TYR A 1 97 ? -14.483 -2.001 -0.778 1.00 74.19 97 TYR A C 1
ATOM 789 O O . TYR A 1 97 ? -14.848 -1.668 0.343 1.00 74.19 97 TYR A O 1
ATOM 797 N N . ILE A 1 98 ? -14.638 -1.195 -1.832 1.00 74.94 98 ILE A N 1
ATOM 798 C CA . ILE A 1 98 ? -15.354 0.089 -1.753 1.00 74.94 98 ILE A CA 1
ATOM 799 C C . ILE A 1 98 ? -16.869 -0.136 -1.706 1.00 74.94 98 ILE A C 1
ATOM 801 O O . ILE A 1 98 ? -17.581 0.617 -1.036 1.00 74.94 98 ILE A O 1
ATOM 805 N N . PHE A 1 99 ? -17.356 -1.142 -2.436 1.00 73.00 99 PHE A N 1
ATOM 806 C CA . PHE A 1 99 ? -18.781 -1.463 -2.531 1.00 73.00 99 PHE A CA 1
ATOM 807 C C . PHE A 1 99 ? -19.309 -2.304 -1.363 1.00 73.00 99 PHE A C 1
ATOM 809 O O . PHE A 1 99 ? -20.526 -2.383 -1.195 1.00 73.00 99 PHE A O 1
ATOM 816 N N . LEU A 1 100 ? -18.416 -2.910 -0.578 1.00 70.00 100 LEU A N 1
ATOM 817 C CA . LEU A 1 100 ? -18.743 -3.710 0.599 1.00 70.00 100 LEU A CA 1
ATOM 818 C C . LEU A 1 100 ? -18.690 -2.879 1.888 1.00 70.00 100 LEU A C 1
ATOM 820 O O . LEU A 1 100 ? -19.596 -3.061 2.728 1.00 70.00 100 LEU A O 1
#

Foldseek 3Di:
DLVLLLVLLVLLQVLLVVLVPDPDPLSVVLSVVSPVVSVVSVCVSVDVPVVCCVVCVLCVDLLSVLVVQLVSLVSLCDDDPSSPVSSVVSNVSSVVSNVD

InterPro domains:
  IPR013714 Golgi apparatus membrane protein TVP15 [PF08507] (1-100)
  IPR013714 Golgi apparatus membrane protein TVP15 [PTHR28128] (1-100)

Radius of gyration: 13.43 Å; chains: 1; bounding box: 36×22×40 Å

Sequence (100 aa):
FRLTNLVVAVLMIVSAIVFFTWSNFGRIMVGVFEIIFGIWMIMIELFDMSWFTPYVQFMFTWRGRGLFYVFMGCLTLGNKTYGWVMGAIIIAIGIVYIFL